Protein AF-A0A086XQC7-F1 (afdb_monomer_lite)

Radius of gyration: 22.24 Å; chains: 1; bounding box: 89×43×30 Å

Foldseek 3Di:
DDDDDDDDDDPPDPPDPPPVPPPVVVVVQDDPADDADPQWDWDWDWDCPPNDTHIDIFTARDPVNCDPVLLVLQQVLLVVVPFDNPQLVSQLVVCVVVVDRGSTHGPVNCCVSVSDDDDCPDD

Sequence (123 aa):
MSFVLSSLIALAGCAGSTGLTDPSLKDELLPAAPAAATGQCVAQIWDGRDGVVRAKWLRIVCPEARTPAFDLDLRRALAARGHGEDLPAAIADYQSAHGLPSDLLAYRTAQQLGLVPWIDEGI

Secondary structure (DSSP, 8-state):
-PPPP-----------------HHHHHHHSPPPPPPPTTEEEEEEEEEETTEEEEEEEEEE-GGG--HHHHHHHHHHHHTTT--S-HHHHHHHHHHTTT---SS-BHHHHHHTTSS-------

Organism: NCBI:txid1105367

Structure (mmCIF, N/CA/C/O backbone):
data_AF-A0A086XQC7-F1
#
_entry.id   AF-A0A086XQC7-F1
#
loop_
_atom_site.group_PDB
_atom_site.id
_atom_site.type_symbol
_atom_site.label_atom_id
_atom_site.label_alt_id
_atom_site.label_comp_id
_atom_site.label_asym_id
_atom_site.label_entity_id
_atom_site.label_seq_id
_atom_site.pdbx_PDB_ins_code
_atom_site.Cartn_x
_atom_site.Cartn_y
_atom_site.Cartn_z
_atom_site.occupancy
_atom_site.B_iso_or_equiv
_atom_site.auth_seq_id
_atom_site.auth_comp_id
_atom_site.auth_asym_id
_atom_site.auth_atom_id
_atom_site.pdbx_PDB_model_num
ATOM 1 N N . MET A 1 1 ? 70.023 5.093 -1.587 1.00 40.78 1 MET A N 1
ATOM 2 C CA . MET A 1 1 ? 68.675 4.560 -1.876 1.00 40.78 1 MET A CA 1
ATOM 3 C C . MET A 1 1 ? 67.682 5.532 -1.265 1.00 40.78 1 MET A C 1
ATOM 5 O O . MET A 1 1 ? 67.490 5.514 -0.059 1.00 40.78 1 MET A O 1
ATOM 9 N N . SER A 1 2 ? 67.190 6.468 -2.076 1.00 41.50 2 SER A N 1
ATOM 10 C CA . SER A 1 2 ? 66.330 7.575 -1.643 1.00 41.50 2 SER A CA 1
ATOM 11 C C . SER A 1 2 ? 64.882 7.251 -2.000 1.00 41.50 2 SER A C 1
ATOM 13 O O . SER A 1 2 ? 64.594 6.983 -3.164 1.00 41.50 2 SER A O 1
ATOM 15 N N . PHE A 1 3 ? 63.991 7.257 -1.008 1.00 39.03 3 PHE A N 1
ATOM 16 C CA . PHE A 1 3 ? 62.547 7.131 -1.200 1.00 39.03 3 PHE A CA 1
ATOM 17 C C . PHE A 1 3 ? 61.962 8.517 -1.495 1.00 39.03 3 PHE A C 1
ATOM 19 O O . PHE A 1 3 ? 62.148 9.451 -0.716 1.00 39.03 3 PHE A O 1
ATOM 26 N N . VAL A 1 4 ? 61.307 8.658 -2.647 1.00 50.34 4 VAL A N 1
ATOM 27 C CA . VAL A 1 4 ? 60.669 9.903 -3.093 1.00 50.34 4 VAL A CA 1
ATOM 28 C C . VAL A 1 4 ? 59.287 10.028 -2.449 1.00 50.34 4 VAL A C 1
ATOM 30 O O . VAL A 1 4 ? 58.513 9.073 -2.420 1.00 50.34 4 VAL A O 1
ATOM 33 N N . LEU A 1 5 ? 59.029 11.221 -1.911 1.00 45.59 5 LEU A N 1
ATOM 34 C CA . LEU A 1 5 ? 57.824 11.655 -1.212 1.00 45.59 5 LEU A CA 1
ATOM 35 C C . LEU A 1 5 ? 56.554 11.648 -2.082 1.00 45.59 5 LEU A C 1
ATOM 37 O O . LEU A 1 5 ? 56.565 12.067 -3.236 1.00 45.59 5 LEU A O 1
ATOM 41 N N . SER A 1 6 ? 55.456 11.281 -1.417 1.00 44.72 6 SER A N 1
ATOM 42 C CA . SER A 1 6 ? 54.099 11.840 -1.472 1.00 44.72 6 SER A CA 1
ATOM 43 C C . SER A 1 6 ? 53.739 12.821 -2.592 1.00 44.72 6 SER A C 1
ATOM 45 O O . SER A 1 6 ? 54.214 13.954 -2.641 1.00 44.72 6 SER A O 1
ATOM 47 N N . SER A 1 7 ? 52.707 12.462 -3.355 1.00 45.50 7 SER A N 1
ATOM 48 C CA . SER A 1 7 ? 51.747 13.423 -3.909 1.00 45.50 7 SER A CA 1
ATOM 49 C C . SER A 1 7 ? 50.359 12.788 -3.951 1.00 45.50 7 SER A C 1
ATOM 51 O O . SER A 1 7 ? 49.973 12.133 -4.912 1.00 45.50 7 SER A O 1
ATOM 53 N N . LEU A 1 8 ? 49.624 12.972 -2.855 1.00 52.03 8 LEU A N 1
ATOM 54 C CA . LEU A 1 8 ? 48.170 12.867 -2.788 1.00 52.03 8 LEU A CA 1
ATOM 55 C C . LEU A 1 8 ? 47.651 14.305 -2.842 1.00 52.03 8 LEU A C 1
ATOM 57 O O . LEU A 1 8 ? 47.737 15.024 -1.850 1.00 52.03 8 LEU A O 1
ATOM 61 N N . ILE A 1 9 ? 47.146 14.738 -3.995 1.00 58.59 9 ILE A N 1
ATOM 62 C CA . ILE A 1 9 ? 46.307 15.935 -4.081 1.00 58.59 9 ILE A CA 1
ATOM 63 C C . ILE A 1 9 ? 44.973 15.479 -4.652 1.00 58.59 9 ILE A C 1
ATOM 65 O O . ILE A 1 9 ? 44.857 15.099 -5.815 1.00 58.59 9 ILE A O 1
ATOM 69 N N . ALA A 1 10 ? 43.992 15.448 -3.754 1.00 48.69 10 ALA A N 1
ATOM 70 C CA . ALA A 1 10 ? 42.605 15.143 -4.026 1.00 48.69 10 ALA A CA 1
ATOM 71 C C . ALA A 1 10 ? 42.026 16.169 -5.008 1.00 48.69 10 ALA A C 1
ATOM 73 O O . ALA A 1 10 ? 42.129 17.377 -4.789 1.00 48.69 10 ALA A O 1
ATOM 74 N N . LEU A 1 11 ? 41.379 15.685 -6.070 1.00 46.22 11 LEU A N 1
ATOM 75 C CA . LEU A 1 11 ? 40.471 16.515 -6.846 1.00 46.22 11 LEU A CA 1
ATOM 76 C C . LEU A 1 11 ? 39.279 16.875 -5.954 1.00 46.22 11 LEU A C 1
ATOM 78 O O . LEU A 1 11 ? 38.467 16.020 -5.602 1.00 46.22 11 LEU A O 1
ATOM 82 N N . ALA A 1 12 ? 39.175 18.157 -5.612 1.00 52.28 12 ALA A N 1
ATOM 83 C CA . ALA A 1 12 ? 37.953 18.770 -5.121 1.00 52.28 12 ALA A CA 1
ATOM 84 C C . ALA A 1 12 ? 36.923 18.788 -6.263 1.00 52.28 12 ALA A C 1
ATOM 86 O O . ALA A 1 12 ? 36.825 19.745 -7.029 1.00 52.28 12 ALA A O 1
ATOM 87 N N . GLY A 1 13 ? 36.190 17.687 -6.417 1.00 36.31 13 GLY A N 1
ATOM 88 C CA . GLY A 1 13 ? 34.991 17.632 -7.241 1.00 36.31 13 GLY A CA 1
ATOM 89 C C . GLY A 1 13 ? 33.801 18.155 -6.443 1.00 36.31 13 GLY A C 1
ATOM 90 O O . GLY A 1 13 ? 33.266 17.444 -5.598 1.00 36.31 13 GLY A O 1
ATOM 91 N N . CYS A 1 14 ? 33.381 19.392 -6.713 1.00 44.12 14 CYS A N 1
ATOM 92 C CA . CYS A 1 14 ? 32.074 19.901 -6.311 1.00 44.12 14 CYS A CA 1
ATOM 93 C C . CYS A 1 14 ? 30.976 19.095 -7.022 1.00 44.12 14 CYS A C 1
ATOM 95 O O . CYS A 1 14 ? 30.629 19.394 -8.161 1.00 44.12 14 CYS A O 1
ATOM 97 N N . ALA A 1 15 ? 30.411 18.090 -6.358 1.00 40.56 15 ALA A N 1
ATOM 98 C CA . ALA A 1 15 ? 29.104 17.557 -6.722 1.00 40.56 15 ALA A CA 1
ATOM 99 C C . ALA A 1 15 ? 28.080 18.240 -5.813 1.00 40.56 15 ALA A C 1
ATOM 101 O O . ALA A 1 15 ? 27.956 17.912 -4.634 1.00 40.56 15 ALA A O 1
ATOM 102 N N . GLY A 1 16 ? 27.428 19.270 -6.353 1.00 39.44 16 GLY A N 1
ATOM 103 C CA . GLY A 1 16 ? 26.430 20.057 -5.649 1.00 39.44 16 GLY A CA 1
ATOM 104 C C . GLY A 1 16 ? 25.309 19.171 -5.120 1.00 39.44 16 GLY A C 1
ATOM 105 O O . GLY A 1 16 ? 24.528 18.615 -5.886 1.00 39.44 16 GLY A O 1
ATOM 106 N N . SER A 1 17 ? 25.191 19.092 -3.798 1.00 43.78 17 SER A N 1
ATOM 107 C CA . SER A 1 17 ? 23.928 18.753 -3.168 1.00 43.78 17 SER A CA 1
ATOM 108 C C . SER A 1 17 ? 22.992 19.946 -3.349 1.00 43.78 17 SER A C 1
ATOM 110 O O . SER A 1 17 ? 22.838 20.768 -2.448 1.00 43.78 17 SER A O 1
ATOM 112 N N . THR A 1 18 ? 22.315 20.046 -4.491 1.00 45.34 18 THR A N 1
ATOM 113 C CA . THR A 1 18 ? 21.029 20.757 -4.542 1.00 45.34 18 THR A CA 1
ATOM 114 C C . THR A 1 18 ? 19.977 19.871 -3.877 1.00 45.34 18 THR A C 1
ATOM 116 O O . THR A 1 18 ? 18.989 19.461 -4.480 1.00 45.34 18 THR A O 1
ATOM 119 N N . GLY A 1 19 ? 20.234 19.518 -2.617 1.00 41.84 19 GLY A N 1
ATOM 120 C CA . GLY A 1 19 ? 19.177 19.160 -1.702 1.00 41.84 19 GLY A CA 1
ATOM 121 C C . GLY A 1 19 ? 18.385 20.436 -1.494 1.00 41.84 19 GLY A C 1
ATOM 122 O O . GLY A 1 19 ? 18.945 21.462 -1.118 1.00 41.84 19 GLY A O 1
ATOM 123 N N . LEU A 1 20 ? 17.093 20.384 -1.787 1.00 42.94 20 LEU A N 1
ATOM 124 C CA . LEU A 1 20 ? 16.129 21.386 -1.358 1.00 42.94 20 LEU A CA 1
ATOM 125 C C . LEU A 1 20 ? 16.103 21.361 0.183 1.00 42.94 20 LEU A C 1
ATOM 127 O O . LEU A 1 20 ? 15.284 20.684 0.808 1.00 42.94 20 LEU A O 1
ATOM 131 N N . THR A 1 21 ? 17.087 22.008 0.804 1.00 51.06 21 THR A N 1
ATOM 132 C CA . THR A 1 21 ? 17.224 22.170 2.256 1.00 51.06 21 THR A CA 1
ATOM 133 C C . THR A 1 21 ? 16.475 23.389 2.766 1.00 51.06 21 THR A C 1
ATOM 135 O O . THR A 1 21 ? 16.436 23.594 3.971 1.00 51.06 21 THR A O 1
ATOM 138 N N . ASP A 1 22 ? 15.862 24.171 1.878 1.00 43.59 22 ASP A N 1
ATOM 139 C CA . ASP A 1 22 ? 14.989 25.269 2.264 1.00 43.59 22 ASP A CA 1
ATOM 140 C C . ASP A 1 22 ? 13.586 24.716 2.598 1.00 43.59 22 ASP A C 1
ATOM 142 O O . ASP A 1 22 ? 12.898 24.213 1.701 1.00 43.59 22 ASP A O 1
ATOM 146 N N . PRO A 1 23 ? 13.159 24.722 3.876 1.00 52.75 23 PRO A N 1
ATOM 147 C CA . PRO A 1 23 ? 11.819 24.287 4.256 1.00 52.75 23 PRO A CA 1
ATOM 148 C C . PRO A 1 23 ? 10.731 25.223 3.711 1.00 52.75 23 PRO A C 1
ATOM 150 O O . PRO A 1 23 ? 9.628 24.759 3.446 1.00 52.75 23 PRO A O 1
ATOM 153 N N . SER A 1 24 ? 11.044 26.498 3.458 1.00 46.34 24 SER A N 1
ATOM 154 C CA . SER A 1 24 ? 10.083 27.491 2.973 1.00 46.34 24 SER A CA 1
ATOM 155 C C . SER A 1 24 ? 9.721 27.269 1.503 1.00 46.34 24 SER A C 1
ATOM 157 O O . SER A 1 24 ? 8.574 27.468 1.113 1.00 46.34 24 SER A O 1
ATOM 159 N N . LEU A 1 25 ? 10.668 26.782 0.690 1.00 49.19 25 LEU A N 1
ATOM 160 C CA . LEU A 1 25 ? 10.401 26.415 -0.708 1.00 49.19 25 LEU A CA 1
ATOM 161 C C . LEU A 1 25 ? 9.584 25.120 -0.834 1.00 49.19 25 LEU A C 1
ATOM 163 O O . LEU A 1 25 ? 8.931 24.904 -1.852 1.00 49.19 25 LEU A O 1
ATOM 167 N N . LYS A 1 26 ? 9.617 24.246 0.183 1.00 51.41 26 LYS A N 1
ATOM 168 C CA . LYS A 1 26 ? 8.777 23.041 0.221 1.00 51.41 26 LYS A CA 1
ATOM 169 C C . LYS A 1 26 ? 7.316 23.435 0.395 1.00 51.41 26 LYS A C 1
ATOM 171 O O . LYS A 1 26 ? 6.496 22.999 -0.398 1.00 51.41 26 LYS A O 1
ATOM 176 N N . ASP A 1 27 ? 7.001 24.299 1.352 1.00 49.38 27 ASP A N 1
ATOM 177 C CA . ASP A 1 27 ? 5.611 24.689 1.618 1.00 49.38 27 ASP A CA 1
ATOM 178 C C . ASP A 1 27 ? 4.952 25.456 0.456 1.00 49.38 27 ASP A C 1
ATOM 180 O O . ASP A 1 27 ? 3.748 25.322 0.249 1.00 49.38 27 ASP A O 1
ATOM 184 N N . GLU A 1 28 ? 5.718 26.194 -0.356 1.00 50.06 28 GLU A N 1
ATOM 185 C CA . GLU A 1 28 ? 5.168 26.969 -1.484 1.00 50.06 28 GLU A CA 1
ATOM 186 C C . GLU A 1 28 ? 4.943 26.137 -2.767 1.00 50.06 28 GLU A C 1
ATOM 188 O O . GLU A 1 28 ? 4.102 26.479 -3.598 1.00 50.06 28 GLU A O 1
ATOM 193 N N . LEU A 1 29 ? 5.654 25.014 -2.929 1.00 56.97 29 LEU A N 1
ATOM 194 C CA . LEU A 1 29 ? 5.548 24.122 -4.098 1.00 56.97 29 LEU A CA 1
ATOM 195 C C . LEU A 1 29 ? 4.702 22.867 -3.852 1.00 56.97 29 LEU A C 1
ATOM 197 O O . LEU A 1 29 ? 4.450 22.099 -4.789 1.00 56.97 29 LEU A O 1
ATOM 201 N N . LEU A 1 30 ? 4.277 22.628 -2.612 1.00 62.91 30 LEU A N 1
ATOM 202 C CA . LEU A 1 30 ? 3.474 21.467 -2.265 1.00 62.91 30 LEU A CA 1
ATOM 203 C C . LEU A 1 30 ? 1.991 21.742 -2.538 1.00 62.91 30 LEU A C 1
ATOM 205 O O . LEU A 1 30 ? 1.433 22.700 -2.004 1.00 62.91 30 LEU A O 1
ATOM 209 N N . PRO A 1 31 ? 1.304 20.902 -3.335 1.00 65.94 31 PRO A N 1
ATOM 210 C CA . PRO A 1 31 ? -0.145 21.002 -3.429 1.00 65.94 31 PRO A CA 1
ATOM 211 C C . PRO A 1 31 ? -0.756 20.829 -2.032 1.00 65.94 31 PRO A C 1
ATOM 213 O O . PRO A 1 31 ? -0.221 20.080 -1.215 1.00 65.94 31 PRO A O 1
ATOM 216 N N . ALA A 1 32 ? -1.884 21.479 -1.749 1.00 73.00 32 ALA A N 1
ATOM 217 C CA . ALA A 1 32 ? -2.608 21.241 -0.502 1.00 73.00 32 ALA A CA 1
ATOM 218 C C . ALA A 1 32 ? -2.985 19.753 -0.382 1.00 73.00 32 ALA A C 1
ATOM 220 O O . ALA A 1 32 ? -3.366 19.120 -1.374 1.00 73.00 32 ALA A O 1
ATOM 221 N N . ALA A 1 33 ? -2.867 19.188 0.822 1.00 73.12 33 ALA A N 1
ATOM 222 C CA . ALA A 1 33 ? -3.280 17.812 1.067 1.00 73.12 33 ALA A CA 1
ATOM 223 C C . ALA A 1 33 ? -4.789 17.665 0.795 1.00 73.12 33 ALA A C 1
ATOM 225 O O . ALA A 1 33 ? -5.574 18.507 1.244 1.00 73.12 33 ALA A O 1
ATOM 226 N N . PRO A 1 34 ? -5.223 16.623 0.066 1.00 76.94 34 PRO A N 1
ATOM 227 C CA . PRO A 1 34 ? -6.640 16.393 -0.152 1.00 76.94 34 PRO A CA 1
ATOM 228 C C . PRO A 1 34 ? -7.318 16.002 1.164 1.00 76.94 34 PRO A C 1
ATOM 230 O O . PRO A 1 34 ? -6.686 15.443 2.062 1.00 76.94 34 PRO A O 1
ATOM 233 N N . ALA A 1 35 ? -8.626 16.239 1.255 1.00 76.00 35 ALA A N 1
ATOM 234 C CA . ALA A 1 35 ? -9.416 15.718 2.362 1.00 76.00 35 ALA A CA 1
ATOM 235 C C . ALA A 1 35 ? -9.304 14.184 2.417 1.00 76.00 35 ALA A C 1
ATOM 237 O O . ALA A 1 35 ? -9.391 13.500 1.388 1.00 76.00 35 ALA A O 1
ATOM 238 N N . ALA A 1 36 ? -9.101 13.657 3.623 1.00 74.88 36 ALA A N 1
ATOM 239 C CA . ALA A 1 36 ? -9.076 12.228 3.888 1.00 74.88 36 ALA A CA 1
ATOM 240 C C . ALA A 1 36 ? -10.472 11.762 4.322 1.00 74.88 36 ALA A C 1
ATOM 242 O O . ALA A 1 36 ? -11.081 12.373 5.204 1.00 74.88 36 ALA A O 1
ATOM 243 N N . ALA A 1 37 ? -10.986 10.696 3.706 1.00 74.75 37 ALA A N 1
ATOM 244 C CA . ALA A 1 37 ? -12.225 10.072 4.160 1.00 74.75 37 ALA A CA 1
ATOM 245 C C . ALA A 1 37 ? -11.999 9.293 5.468 1.00 74.75 37 ALA A C 1
ATOM 247 O O . ALA A 1 37 ? -10.865 9.017 5.866 1.00 74.75 37 ALA A O 1
ATOM 248 N N . THR A 1 38 ? -13.078 8.912 6.152 1.00 74.56 38 THR A N 1
ATOM 249 C CA . THR A 1 38 ? -12.998 8.167 7.417 1.00 74.56 38 THR A CA 1
ATOM 250 C C . THR A 1 38 ? -12.200 6.867 7.250 1.00 74.56 38 THR A C 1
ATOM 252 O O . THR A 1 38 ? -12.510 6.044 6.392 1.00 74.56 38 THR A O 1
ATOM 255 N N . GLY A 1 39 ? -11.163 6.678 8.075 1.00 75.25 39 GLY A N 1
ATOM 256 C CA . GLY A 1 39 ? -10.277 5.506 8.019 1.00 75.25 39 GLY A CA 1
ATOM 257 C C . GLY A 1 39 ? -9.210 5.553 6.916 1.00 75.25 39 GLY A C 1
ATOM 258 O O . GLY A 1 39 ? -8.471 4.583 6.743 1.00 75.25 39 GLY A O 1
ATOM 259 N N . GLN A 1 40 ? -9.114 6.664 6.182 1.00 86.88 40 GLN A N 1
ATOM 260 C CA . GLN A 1 40 ? -8.043 6.938 5.229 1.00 86.88 40 GLN A CA 1
ATOM 261 C C . GLN A 1 40 ? -7.105 7.994 5.800 1.00 86.88 40 GLN A C 1
ATOM 263 O O . GLN A 1 40 ? -7.529 8.924 6.482 1.00 86.88 40 GLN A O 1
ATOM 268 N N . CYS A 1 41 ? -5.826 7.865 5.476 1.00 90.81 41 CYS A N 1
ATOM 269 C CA . CYS A 1 41 ? -4.816 8.860 5.794 1.00 90.81 41 CYS A CA 1
ATOM 270 C C . CYS A 1 41 ? -4.184 9.361 4.496 1.00 90.81 41 CYS A C 1
ATOM 272 O O . CYS A 1 41 ? -4.249 8.698 3.458 1.00 90.81 41 CYS A O 1
ATOM 274 N N . VAL A 1 42 ? -3.584 10.547 4.535 1.00 91.00 42 VAL A N 1
ATOM 275 C CA . VAL A 1 42 ? -2.857 11.114 3.397 1.00 91.00 42 VAL A CA 1
ATOM 276 C C . VAL A 1 42 ? -1.372 11.128 3.709 1.00 91.00 42 VAL A C 1
ATOM 278 O O . VAL A 1 42 ? -0.956 11.570 4.775 1.00 91.00 42 VAL A O 1
ATOM 281 N N . ALA A 1 43 ? -0.575 10.629 2.773 1.00 89.00 43 ALA A N 1
ATOM 282 C CA . ALA A 1 43 ? 0.874 10.673 2.843 1.00 89.00 43 ALA A CA 1
ATOM 283 C C . ALA A 1 43 ? 1.428 11.378 1.611 1.00 89.00 43 ALA A C 1
ATOM 285 O O . ALA A 1 43 ? 0.881 11.274 0.510 1.00 89.00 43 ALA A O 1
ATOM 286 N N . GLN A 1 44 ? 2.522 12.101 1.806 1.00 87.50 44 GLN A N 1
ATOM 287 C CA . GLN A 1 44 ? 3.263 12.702 0.713 1.00 87.50 44 GLN A CA 1
ATOM 288 C C . GLN A 1 44 ? 4.285 11.699 0.189 1.00 87.50 44 GLN A C 1
ATOM 290 O O . GLN A 1 44 ? 5.056 11.137 0.965 1.00 87.50 44 GLN A O 1
ATOM 295 N N . ILE A 1 45 ? 4.307 11.501 -1.124 1.00 86.38 45 ILE A N 1
ATOM 296 C CA . ILE A 1 45 ? 5.316 10.694 -1.808 1.00 86.38 45 ILE A CA 1
ATOM 297 C C . ILE A 1 45 ? 6.030 11.537 -2.860 1.00 86.38 45 ILE A C 1
ATOM 299 O O . ILE A 1 45 ? 5.462 12.484 -3.409 1.00 86.38 45 ILE A O 1
ATOM 303 N N . TRP A 1 46 ? 7.273 11.175 -3.154 1.00 82.12 46 TRP A N 1
ATOM 304 C CA . TRP A 1 46 ? 8.081 11.824 -4.178 1.00 82.12 46 TRP A CA 1
ATOM 305 C C . TRP A 1 46 ? 8.137 10.929 -5.409 1.00 82.12 46 TRP A C 1
ATOM 307 O O . TRP A 1 46 ? 8.559 9.780 -5.329 1.00 82.12 46 TRP A O 1
ATOM 317 N N . ASP A 1 47 ? 7.697 11.455 -6.544 1.00 79.88 47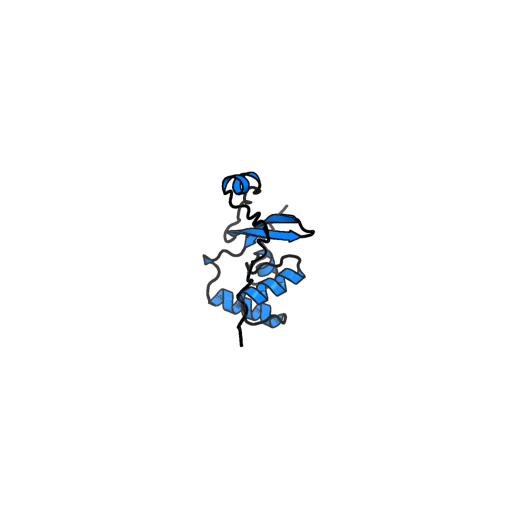 ASP A N 1
ATOM 318 C CA . ASP A 1 47 ? 7.726 10.764 -7.827 1.00 79.88 47 ASP A CA 1
ATOM 319 C C . ASP A 1 47 ? 8.780 11.422 -8.717 1.00 79.88 47 ASP A C 1
ATOM 321 O O . ASP A 1 47 ? 8.643 12.589 -9.091 1.00 79.88 47 ASP A O 1
ATOM 325 N N . GLY A 1 48 ? 9.852 10.685 -9.004 1.00 74.88 48 GLY A N 1
ATOM 326 C CA . GLY A 1 48 ? 10.926 11.089 -9.905 1.00 74.88 48 GLY A CA 1
ATOM 327 C C . GLY A 1 48 ? 10.749 10.443 -11.272 1.00 74.88 48 GLY A C 1
ATOM 328 O O . GLY A 1 48 ? 11.435 9.472 -11.582 1.00 74.88 48 GLY A O 1
ATOM 329 N N . ARG A 1 49 ? 9.836 10.972 -12.090 1.00 70.69 49 ARG A N 1
ATOM 330 C CA . ARG A 1 49 ? 9.652 10.551 -13.488 1.00 70.69 49 ARG A CA 1
ATOM 331 C C . ARG A 1 49 ? 10.224 11.595 -14.439 1.00 70.69 49 ARG A C 1
ATOM 333 O O . ARG A 1 49 ? 10.151 12.791 -14.169 1.00 70.69 49 ARG A O 1
ATOM 340 N N . ASP A 1 50 ? 10.825 11.131 -15.532 1.00 76.62 50 ASP A N 1
ATOM 341 C CA . ASP A 1 50 ? 11.368 11.979 -16.605 1.00 76.62 50 ASP A CA 1
ATOM 342 C C . ASP A 1 50 ? 12.398 13.024 -16.128 1.00 76.62 50 ASP A C 1
ATOM 344 O O . ASP A 1 50 ? 12.496 14.124 -16.666 1.00 76.62 50 ASP A O 1
ATOM 348 N N . GLY A 1 51 ? 13.160 12.697 -15.077 1.00 79.06 51 GLY A N 1
ATOM 349 C CA . GLY A 1 51 ? 14.152 13.600 -14.484 1.00 79.06 51 GLY A CA 1
ATOM 350 C C . GLY A 1 51 ? 13.564 14.742 -13.644 1.00 79.06 51 GLY A C 1
ATOM 351 O O . GLY A 1 51 ? 14.316 15.609 -13.203 1.00 79.06 51 GLY A O 1
ATOM 352 N N . VAL A 1 52 ? 12.250 14.750 -13.386 1.00 78.62 52 VAL A N 1
ATOM 353 C CA . VAL A 1 52 ? 11.576 15.760 -12.558 1.00 78.62 52 VAL A CA 1
ATOM 354 C C . VAL A 1 52 ? 11.020 15.111 -11.294 1.00 78.62 52 VAL A C 1
ATOM 356 O O . VAL A 1 52 ? 10.156 14.241 -11.358 1.00 78.62 52 VAL A O 1
ATOM 359 N N . VAL A 1 53 ? 11.482 15.574 -10.131 1.00 80.31 53 VAL A N 1
ATOM 360 C CA . VAL A 1 53 ? 10.961 15.145 -8.827 1.00 80.31 53 VAL A CA 1
ATOM 361 C C . VAL A 1 53 ? 9.745 15.994 -8.469 1.00 80.31 53 VAL A C 1
ATOM 363 O O . VAL A 1 53 ? 9.846 17.216 -8.367 1.00 80.31 53 VAL A O 1
ATOM 366 N N . ARG A 1 54 ? 8.587 15.355 -8.278 1.00 80.62 54 ARG A N 1
ATOM 367 C CA . ARG A 1 54 ? 7.346 16.023 -7.865 1.00 80.62 54 ARG A CA 1
ATOM 368 C C . ARG A 1 54 ? 6.769 15.368 -6.624 1.00 80.62 54 ARG A C 1
ATOM 370 O O . ARG A 1 54 ? 6.686 14.144 -6.547 1.00 80.62 54 ARG A O 1
ATOM 377 N N . ALA A 1 55 ? 6.310 16.188 -5.689 1.00 83.00 55 ALA A N 1
ATOM 378 C CA . ALA A 1 55 ? 5.497 15.703 -4.590 1.00 83.00 55 ALA A CA 1
ATOM 379 C C . ALA A 1 55 ? 4.096 15.333 -5.090 1.00 83.00 55 ALA A C 1
ATOM 381 O O . ALA A 1 55 ? 3.495 16.042 -5.903 1.00 83.00 55 ALA A O 1
ATOM 382 N N . LYS A 1 56 ? 3.570 14.222 -4.585 1.00 84.56 56 LYS A N 1
ATOM 383 C CA . LYS A 1 56 ? 2.202 13.761 -4.815 1.00 84.56 56 LYS A CA 1
ATOM 384 C C . LYS A 1 56 ? 1.578 13.347 -3.493 1.00 84.56 56 LYS A C 1
ATOM 386 O O . LYS A 1 56 ? 2.263 12.842 -2.608 1.00 84.56 56 LYS A O 1
ATOM 391 N N . TRP A 1 57 ? 0.267 13.527 -3.387 1.00 87.62 57 TRP A N 1
ATOM 392 C CA . TRP A 1 57 ? -0.504 13.004 -2.268 1.00 87.62 57 TRP A CA 1
ATOM 393 C C . TRP A 1 57 ? -1.032 11.618 -2.594 1.00 87.62 57 TRP A C 1
ATOM 395 O O . TRP A 1 57 ? -1.638 11.403 -3.644 1.00 87.62 57 TRP A O 1
ATOM 405 N N . LEU A 1 58 ? -0.820 10.694 -1.667 1.00 88.75 58 LEU A N 1
ATOM 406 C CA . LEU A 1 58 ? -1.320 9.336 -1.725 1.00 88.75 58 LEU A CA 1
ATOM 407 C C . LEU A 1 58 ? -2.312 9.114 -0.585 1.00 88.75 58 LEU A C 1
ATOM 409 O O . LEU A 1 58 ? -1.995 9.363 0.578 1.00 88.75 58 LEU A O 1
ATOM 413 N N . ARG A 1 59 ? -3.504 8.608 -0.914 1.00 91.56 59 ARG A N 1
ATOM 414 C CA . ARG A 1 59 ? -4.431 8.066 0.085 1.00 91.56 59 ARG A CA 1
ATOM 415 C C . ARG A 1 59 ? -3.939 6.685 0.500 1.00 91.56 59 ARG A C 1
ATOM 417 O O . ARG A 1 59 ? -3.843 5.790 -0.342 1.00 91.56 59 ARG A O 1
ATOM 424 N N . ILE A 1 60 ? -3.652 6.514 1.780 1.00 93.62 60 ILE A N 1
ATOM 425 C CA . ILE A 1 60 ? -3.117 5.287 2.367 1.00 93.62 60 ILE A CA 1
ATOM 426 C C . ILE A 1 60 ? -4.072 4.728 3.419 1.00 93.62 60 ILE A C 1
ATOM 428 O O . ILE A 1 60 ? -4.925 5.441 3.956 1.00 93.62 60 ILE A O 1
ATOM 432 N N . VAL A 1 61 ? -3.909 3.445 3.731 1.00 92.44 61 VAL A N 1
ATOM 433 C CA . VAL A 1 61 ? -4.467 2.885 4.967 1.00 92.44 61 VAL A CA 1
ATOM 434 C C . VAL A 1 61 ? -3.757 3.552 6.145 1.00 92.44 61 VAL A C 1
ATOM 436 O O . VAL A 1 61 ? -2.526 3.595 6.173 1.00 92.44 61 VAL A O 1
ATOM 439 N N . CYS A 1 62 ? -4.521 4.093 7.097 1.00 90.75 62 CYS A N 1
ATOM 440 C CA . CYS A 1 62 ? -3.946 4.736 8.275 1.00 90.75 62 CYS A CA 1
ATOM 441 C C . CYS A 1 62 ? -3.034 3.768 9.049 1.00 90.75 62 CYS A C 1
ATOM 443 O O . CYS A 1 62 ? -3.420 2.609 9.236 1.00 90.75 62 CYS A O 1
ATOM 445 N N . PRO A 1 63 ? -1.852 4.207 9.523 1.00 90.31 63 PRO A N 1
ATOM 446 C CA . PRO A 1 63 ? -0.940 3.355 10.287 1.00 90.31 63 PRO A CA 1
ATOM 447 C C . PRO A 1 63 ? -1.605 2.695 11.499 1.00 90.31 63 PRO A C 1
ATOM 449 O O . PRO A 1 63 ? -1.352 1.531 11.786 1.00 90.31 63 PRO A O 1
ATOM 452 N N . GLU A 1 64 ? -2.521 3.398 12.162 1.00 89.50 64 GLU A N 1
ATOM 453 C CA . GLU A 1 64 ? -3.248 2.908 13.335 1.00 89.50 64 GLU A CA 1
ATOM 454 C C . GLU A 1 64 ? -4.226 1.776 12.982 1.00 89.50 64 GLU A C 1
ATOM 456 O O . GLU A 1 64 ? -4.541 0.937 13.825 1.00 89.50 64 GLU A O 1
ATOM 461 N N . ALA A 1 65 ? -4.687 1.718 11.729 1.00 90.44 65 ALA A N 1
ATOM 462 C CA . ALA A 1 65 ? -5.524 0.635 11.219 1.00 90.44 65 ALA A CA 1
ATOM 463 C C . ALA A 1 65 ? -4.705 -0.599 10.787 1.00 90.44 65 ALA A C 1
ATOM 465 O O . ALA A 1 65 ? -5.265 -1.690 10.656 1.00 90.44 65 ALA A O 1
ATOM 466 N N . ARG A 1 66 ? -3.379 -0.468 10.609 1.00 93.12 66 ARG A N 1
ATOM 467 C CA . ARG A 1 66 ? -2.467 -1.575 10.269 1.00 93.12 66 ARG A CA 1
ATOM 468 C C . ARG A 1 66 ? -2.085 -2.389 11.502 1.00 93.12 66 ARG A C 1
ATOM 470 O O . ARG A 1 66 ? -0.953 -2.390 11.976 1.00 93.12 66 ARG A O 1
ATOM 477 N N . THR A 1 67 ? -3.068 -3.099 12.035 1.00 96.12 67 THR A N 1
ATOM 478 C CA . THR A 1 67 ? -2.848 -4.048 13.131 1.00 96.12 67 THR A CA 1
ATOM 479 C C . THR A 1 67 ? -2.001 -5.250 12.672 1.00 96.12 67 THR A C 1
ATOM 481 O O . THR A 1 67 ? -1.974 -5.563 11.480 1.00 96.12 67 THR A O 1
ATOM 484 N N . PRO A 1 68 ? -1.374 -6.015 13.589 1.00 96.81 68 PRO A N 1
ATOM 485 C CA . PRO A 1 68 ? -0.648 -7.235 13.219 1.00 96.81 68 PRO A CA 1
ATOM 486 C C . PRO A 1 68 ? -1.499 -8.277 12.474 1.00 96.81 68 PRO A C 1
ATOM 488 O O . PRO A 1 68 ? -0.983 -9.001 11.624 1.00 96.81 68 PRO A O 1
ATOM 491 N N . ALA A 1 69 ? -2.800 -8.352 12.777 1.00 96.69 69 ALA A N 1
ATOM 492 C CA . ALA A 1 69 ? -3.737 -9.222 12.067 1.00 96.69 69 ALA A CA 1
ATOM 493 C C . ALA A 1 69 ? -3.966 -8.742 10.626 1.00 96.69 69 ALA A C 1
ATOM 495 O O . ALA A 1 69 ? -3.895 -9.539 9.695 1.00 96.69 69 ALA A O 1
ATOM 496 N N . PHE A 1 70 ? -4.141 -7.431 10.436 1.00 96.75 70 PHE A N 1
ATOM 497 C CA . PHE A 1 70 ? -4.248 -6.828 9.108 1.00 96.75 70 PHE A CA 1
ATOM 498 C C . PHE A 1 70 ? -2.988 -7.088 8.270 1.00 96.75 70 PHE A C 1
ATOM 500 O O . PHE A 1 70 ? -3.080 -7.510 7.121 1.00 96.75 70 PHE A O 1
ATOM 507 N N . ASP A 1 71 ? -1.802 -6.900 8.852 1.00 96.56 71 ASP A N 1
ATOM 508 C CA . ASP A 1 71 ? -0.529 -7.134 8.162 1.00 96.56 71 ASP A CA 1
ATOM 509 C C . ASP A 1 71 ? -0.285 -8.616 7.835 1.00 96.56 71 ASP A C 1
ATOM 511 O O . ASP A 1 71 ? 0.394 -8.941 6.858 1.00 96.56 71 ASP A O 1
ATOM 515 N N . LEU A 1 72 ? -0.832 -9.537 8.632 1.00 97.00 72 LEU A N 1
ATOM 516 C CA . LEU A 1 72 ? -0.830 -10.962 8.308 1.00 97.00 72 LEU A CA 1
ATOM 517 C C . LEU A 1 72 ? -1.698 -11.254 7.078 1.00 97.00 72 LEU A C 1
ATOM 519 O O . LEU A 1 72 ? -1.255 -11.964 6.175 1.00 97.00 72 LEU A O 1
ATOM 523 N N . ASP A 1 73 ? -2.906 -10.699 7.020 1.00 97.69 73 ASP A N 1
ATOM 524 C CA . ASP A 1 73 ? -3.801 -10.885 5.877 1.00 97.69 73 ASP A CA 1
ATOM 525 C C . ASP A 1 73 ? -3.277 -10.185 4.617 1.00 97.69 73 ASP A C 1
ATOM 527 O O . ASP A 1 73 ? -3.354 -10.748 3.525 1.00 97.69 73 ASP A O 1
ATOM 531 N N . LEU A 1 74 ? -2.632 -9.025 4.762 1.00 97.69 74 LEU A N 1
ATOM 532 C CA . LEU A 1 74 ? -1.921 -8.349 3.679 1.00 97.69 74 LEU A CA 1
ATOM 533 C C . LEU A 1 74 ? -0.799 -9.218 3.107 1.00 97.69 74 LEU A C 1
ATOM 535 O O . LEU A 1 74 ? -0.740 -9.408 1.892 1.00 97.69 74 LEU A O 1
ATOM 539 N N . ARG A 1 75 ? 0.056 -9.793 3.963 1.00 97.75 75 ARG A N 1
ATOM 540 C CA . ARG A 1 75 ? 1.109 -10.721 3.521 1.00 97.75 75 ARG A CA 1
ATOM 541 C C . ARG A 1 75 ? 0.528 -11.923 2.792 1.00 97.75 75 ARG A C 1
ATOM 543 O O . ARG A 1 75 ? 1.002 -12.259 1.715 1.00 97.75 75 ARG A O 1
ATOM 550 N N . ARG A 1 76 ? -0.545 -12.525 3.312 1.00 97.62 76 ARG A N 1
ATOM 551 C CA . ARG A 1 76 ? -1.243 -13.632 2.635 1.00 97.62 76 ARG A CA 1
ATOM 552 C C . ARG A 1 76 ? -1.780 -13.220 1.266 1.00 97.62 76 ARG A C 1
ATOM 554 O O . ARG A 1 76 ? -1.617 -13.963 0.302 1.00 97.62 76 ARG A O 1
ATOM 561 N N . ALA A 1 77 ? -2.398 -12.044 1.165 1.00 98.00 77 ALA A N 1
ATOM 562 C CA . ALA A 1 77 ? -2.943 -11.531 -0.088 1.00 98.00 77 ALA A CA 1
ATOM 563 C C . ALA A 1 77 ? -1.846 -11.249 -1.132 1.00 98.00 77 ALA A C 1
ATOM 565 O O . ALA A 1 77 ? -2.053 -11.521 -2.318 1.00 98.00 77 ALA A O 1
ATOM 566 N N . LEU A 1 78 ? -0.694 -10.731 -0.698 1.00 97.94 78 LEU A N 1
ATOM 567 C CA . LEU A 1 78 ? 0.484 -10.486 -1.533 1.00 97.94 78 LEU A CA 1
ATOM 568 C C . LEU A 1 78 ? 1.158 -11.799 -1.964 1.00 97.94 78 LEU A C 1
ATOM 570 O O . LEU A 1 78 ? 1.406 -11.998 -3.153 1.00 97.94 78 LEU A O 1
ATOM 574 N N . ALA A 1 79 ? 1.360 -12.737 -1.038 1.00 97.38 79 ALA A N 1
ATOM 575 C CA . ALA A 1 79 ? 1.924 -14.055 -1.320 1.00 97.38 79 ALA A CA 1
ATOM 576 C C . ALA A 1 79 ? 1.056 -14.859 -2.302 1.00 97.38 79 ALA A C 1
ATOM 578 O O . ALA A 1 79 ? 1.575 -15.463 -3.238 1.00 97.38 79 ALA A O 1
ATOM 579 N N . ALA A 1 80 ? -0.276 -14.795 -2.170 1.00 97.62 80 ALA A N 1
ATOM 580 C CA . ALA A 1 80 ? -1.214 -15.417 -3.112 1.00 97.62 80 ALA A CA 1
ATOM 581 C C . ALA A 1 80 ? -1.094 -14.876 -4.551 1.00 97.62 80 ALA A C 1
ATOM 583 O O . ALA A 1 80 ? -1.569 -15.510 -5.491 1.00 97.62 80 ALA A O 1
ATOM 584 N N . ARG A 1 81 ? -0.465 -13.708 -4.727 1.00 96.25 81 ARG A N 1
ATOM 585 C CA . ARG A 1 81 ? -0.197 -13.065 -6.020 1.00 96.25 81 ARG A CA 1
ATOM 586 C C . ARG A 1 81 ? 1.270 -13.178 -6.453 1.00 96.25 81 ARG A C 1
ATOM 588 O O . ARG A 1 81 ? 1.626 -12.648 -7.497 1.00 96.25 81 ARG A O 1
ATOM 595 N N . GLY A 1 82 ? 2.100 -13.897 -5.694 1.00 97.19 82 GLY A N 1
ATOM 596 C CA . GLY A 1 82 ? 3.499 -14.166 -6.034 1.00 97.19 82 GLY A CA 1
ATOM 597 C C . GLY A 1 82 ? 4.509 -13.137 -5.519 1.00 97.19 82 GLY A C 1
ATOM 598 O O . GLY A 1 82 ? 5.632 -13.115 -6.014 1.00 97.19 82 GLY A O 1
ATOM 599 N N . HIS A 1 83 ? 4.142 -12.302 -4.543 1.00 96.62 83 HIS A N 1
ATOM 600 C CA . HIS A 1 83 ? 5.064 -11.347 -3.912 1.00 96.62 83 HIS A CA 1
ATOM 601 C C . HIS A 1 83 ? 5.713 -11.925 -2.642 1.00 96.62 83 HIS A C 1
ATOM 603 O O . HIS A 1 83 ? 5.180 -12.849 -2.029 1.00 96.62 83 HIS A O 1
ATOM 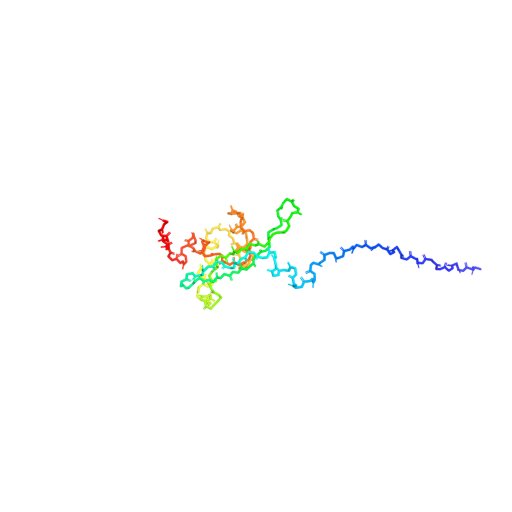609 N N . GLY A 1 84 ? 6.882 -11.392 -2.266 1.00 92.00 84 GLY A N 1
ATOM 610 C CA . GLY A 1 84 ? 7.691 -11.886 -1.145 1.00 92.00 84 GLY A CA 1
ATOM 611 C C . GLY A 1 84 ? 7.146 -11.566 0.256 1.00 92.00 84 GLY A C 1
ATOM 612 O O . GLY A 1 84 ? 6.139 -10.884 0.421 1.00 92.00 84 GLY A O 1
ATOM 613 N N . GLU A 1 85 ? 7.850 -12.056 1.282 1.00 90.31 85 GLU A N 1
ATOM 614 C CA . GLU A 1 85 ? 7.492 -11.880 2.704 1.00 90.31 85 GLU A CA 1
ATOM 615 C C . GLU A 1 85 ? 7.903 -10.517 3.285 1.00 90.31 85 GLU A C 1
ATOM 617 O O . GLU A 1 85 ? 7.332 -10.075 4.285 1.00 90.31 85 GLU A O 1
ATOM 622 N N . ASP A 1 86 ? 8.898 -9.857 2.682 1.00 95.81 86 ASP A N 1
ATOM 623 C CA . ASP A 1 86 ? 9.329 -8.521 3.093 1.00 95.81 86 ASP A CA 1
ATOM 624 C C . ASP A 1 86 ? 8.246 -7.501 2.729 1.00 95.81 86 ASP A C 1
ATOM 626 O O . ASP A 1 86 ? 8.117 -7.081 1.581 1.00 95.81 86 ASP A O 1
ATOM 630 N N . LEU A 1 87 ? 7.412 -7.163 3.711 1.00 94.81 87 LEU A N 1
ATOM 631 C CA . LEU A 1 87 ? 6.143 -6.480 3.490 1.00 94.81 87 LEU A CA 1
ATOM 632 C C . LEU A 1 87 ? 6.283 -5.121 2.775 1.00 94.81 87 LEU A C 1
ATOM 634 O O . LEU A 1 87 ? 5.542 -4.911 1.816 1.00 94.81 87 LEU A O 1
ATOM 638 N N . PRO A 1 88 ? 7.211 -4.215 3.150 1.00 95.06 88 PRO A N 1
ATOM 639 C CA . PRO A 1 88 ? 7.446 -2.976 2.405 1.00 95.06 88 PRO A CA 1
ATOM 640 C C . PRO A 1 88 ? 7.839 -3.215 0.940 1.00 95.06 88 PRO A C 1
ATOM 642 O O . PRO A 1 88 ? 7.278 -2.578 0.048 1.00 95.06 88 PRO A O 1
ATOM 645 N N . ALA A 1 89 ? 8.750 -4.159 0.679 1.00 95.62 89 ALA A N 1
ATOM 646 C CA . ALA A 1 89 ? 9.182 -4.492 -0.677 1.00 95.62 89 ALA A CA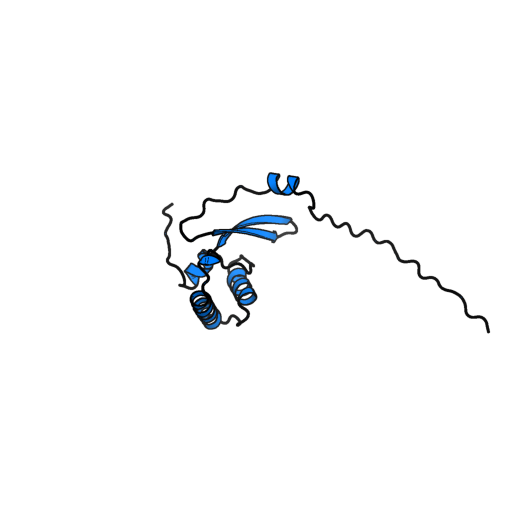 1
ATOM 647 C C . ALA A 1 89 ? 8.049 -5.131 -1.495 1.00 95.62 89 ALA A C 1
ATOM 649 O O . ALA A 1 89 ? 7.797 -4.729 -2.624 1.00 95.62 89 ALA A O 1
ATOM 650 N N . ALA A 1 90 ? 7.296 -6.056 -0.902 1.00 97.00 90 ALA A N 1
ATOM 651 C CA . ALA A 1 90 ? 6.160 -6.708 -1.544 1.00 97.00 90 ALA A CA 1
ATOM 652 C C . ALA A 1 90 ? 5.029 -5.721 -1.885 1.00 97.00 90 ALA A C 1
ATOM 654 O O . ALA A 1 90 ? 4.416 -5.830 -2.948 1.00 97.00 90 ALA A O 1
ATOM 655 N N . ILE A 1 91 ? 4.771 -4.736 -1.013 1.00 96.56 91 ILE A N 1
ATOM 656 C CA . ILE A 1 91 ? 3.859 -3.623 -1.307 1.00 96.56 91 ILE A CA 1
ATOM 657 C C . ILE A 1 91 ? 4.397 -2.824 -2.496 1.00 96.56 91 ILE A C 1
ATOM 659 O O . ILE A 1 91 ? 3.667 -2.624 -3.466 1.00 96.56 91 ILE A O 1
ATOM 663 N N . ALA A 1 92 ? 5.661 -2.397 -2.453 1.00 94.69 92 ALA A N 1
ATOM 664 C CA . ALA A 1 92 ? 6.262 -1.617 -3.531 1.00 94.69 92 ALA A CA 1
ATOM 665 C C . ALA A 1 92 ? 6.218 -2.352 -4.876 1.00 94.69 92 ALA A C 1
ATOM 667 O O . ALA A 1 92 ? 5.828 -1.750 -5.878 1.00 94.69 92 ALA A O 1
ATOM 668 N N . ASP A 1 93 ? 6.519 -3.648 -4.900 1.00 95.00 93 ASP A N 1
ATOM 669 C CA . ASP A 1 93 ? 6.477 -4.483 -6.101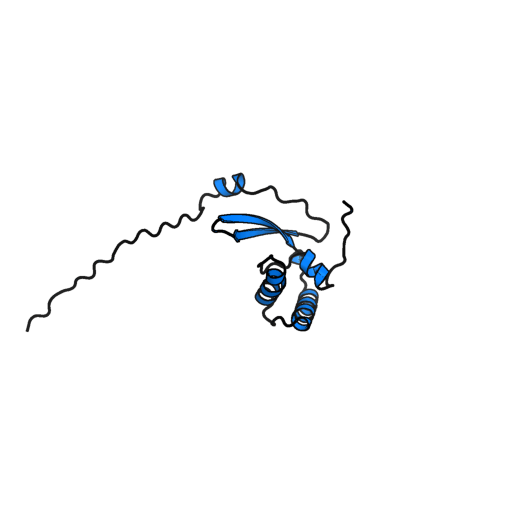 1.00 95.00 93 ASP A CA 1
ATOM 670 C C . ASP A 1 93 ? 5.058 -4.589 -6.674 1.00 95.00 93 ASP A C 1
ATOM 672 O O . ASP A 1 93 ? 4.847 -4.341 -7.865 1.00 95.00 93 ASP A O 1
ATOM 676 N N . TYR A 1 94 ? 4.063 -4.898 -5.832 1.00 95.69 94 TYR A N 1
ATOM 677 C CA . TYR A 1 94 ? 2.664 -4.983 -6.262 1.00 95.69 94 TYR A CA 1
ATOM 678 C C . TYR A 1 94 ? 2.170 -3.643 -6.821 1.00 95.69 94 TYR A C 1
ATOM 680 O O . TYR A 1 94 ? 1.560 -3.582 -7.888 1.00 95.69 94 TYR A O 1
ATOM 688 N N . GLN A 1 95 ? 2.460 -2.541 -6.129 1.00 94.69 95 GLN A N 1
ATOM 689 C CA . GLN A 1 95 ? 1.997 -1.216 -6.534 1.00 94.69 95 GLN A CA 1
ATOM 690 C C . GLN A 1 95 ? 2.757 -0.668 -7.753 1.00 94.69 95 GLN A C 1
ATOM 692 O O . GLN A 1 95 ? 2.182 0.077 -8.552 1.00 94.69 95 GLN A O 1
ATOM 697 N N . SER A 1 96 ? 4.011 -1.080 -7.965 1.00 91.94 96 SER A N 1
ATOM 698 C CA . SER A 1 96 ? 4.800 -0.719 -9.151 1.00 91.94 96 SER A CA 1
ATOM 699 C C . SER A 1 96 ? 4.151 -1.216 -10.440 1.00 91.94 96 SER A C 1
ATOM 701 O O . SER A 1 96 ? 4.078 -0.464 -11.413 1.00 91.94 96 SER A O 1
ATOM 703 N N . ALA A 1 97 ? 3.578 -2.426 -10.427 1.00 89.06 97 ALA A N 1
ATOM 704 C CA . ALA A 1 97 ? 2.806 -2.963 -11.553 1.00 89.06 97 ALA A CA 1
ATOM 705 C C . ALA A 1 97 ? 1.571 -2.105 -11.904 1.00 89.06 97 ALA A C 1
ATOM 707 O O . ALA A 1 97 ? 1.038 -2.191 -13.011 1.00 89.06 97 ALA A O 1
ATOM 708 N N . HIS A 1 98 ? 1.143 -1.238 -10.984 1.00 86.69 98 HIS A N 1
ATOM 709 C CA . HIS A 1 98 ? 0.028 -0.304 -11.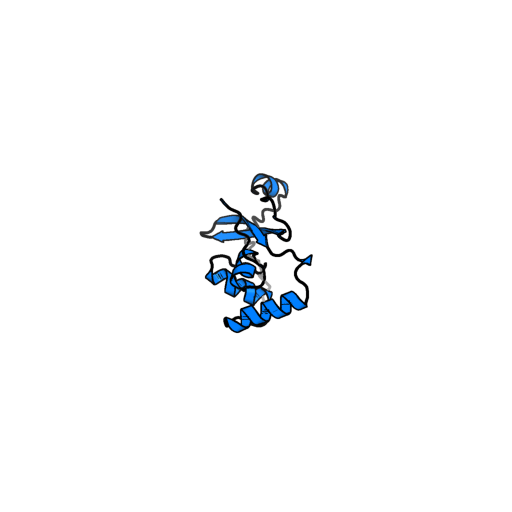135 1.00 86.69 98 HIS A CA 1
ATOM 710 C C . HIS A 1 98 ? 0.474 1.168 -11.212 1.00 86.69 98 HIS A C 1
ATOM 712 O O . HIS A 1 98 ? -0.348 2.074 -11.073 1.00 86.69 98 HIS A O 1
ATOM 718 N N . GLY A 1 99 ? 1.764 1.427 -11.459 1.00 88.38 99 GLY A N 1
ATOM 719 C CA . GLY A 1 99 ? 2.299 2.778 -11.654 1.00 88.38 99 GLY A CA 1
ATOM 720 C C . GLY A 1 99 ? 2.486 3.587 -10.366 1.00 88.38 99 GLY A C 1
ATOM 721 O O . GLY A 1 99 ? 2.570 4.818 -10.433 1.00 88.38 99 GLY A O 1
ATOM 722 N N . LEU A 1 100 ? 2.548 2.915 -9.213 1.00 88.75 100 LEU A N 1
ATOM 723 C CA . LEU A 1 100 ? 2.742 3.516 -7.896 1.00 88.75 100 LEU A CA 1
ATOM 724 C C . LEU A 1 100 ? 3.879 2.806 -7.128 1.00 88.75 100 LEU A C 1
ATOM 726 O O . LEU A 1 100 ? 3.611 2.019 -6.230 1.00 88.75 100 LEU A O 1
ATOM 730 N N . PRO A 1 101 ? 5.159 3.055 -7.444 1.00 85.25 101 PRO A N 1
ATOM 731 C CA . PRO A 1 101 ? 6.275 2.453 -6.715 1.00 85.25 101 PRO A CA 1
ATOM 732 C C . PRO A 1 101 ? 6.434 3.119 -5.336 1.00 85.25 101 PRO A C 1
ATOM 734 O O . PRO A 1 101 ? 7.181 4.079 -5.173 1.00 85.25 101 PRO A O 1
ATOM 737 N N . SER A 1 102 ? 5.675 2.654 -4.346 1.00 90.00 102 SER A N 1
ATOM 738 C CA . SER A 1 102 ? 5.729 3.125 -2.957 1.00 90.00 102 SER A CA 1
ATOM 739 C C . SER A 1 102 ? 5.614 1.941 -2.007 1.00 90.00 102 SER A C 1
ATOM 741 O O . SER A 1 102 ? 4.876 1.001 -2.280 1.00 90.00 102 SER A O 1
ATOM 743 N N . ASP A 1 103 ? 6.322 2.000 -0.888 1.00 93.00 103 ASP A N 1
ATOM 744 C CA . ASP A 1 103 ? 6.250 1.047 0.224 1.00 93.00 103 ASP A CA 1
ATOM 745 C C . ASP A 1 103 ? 5.067 1.313 1.175 1.00 93.00 103 ASP A C 1
ATOM 747 O O . ASP A 1 103 ? 4.721 0.480 2.018 1.00 93.00 103 ASP A O 1
ATOM 751 N N . LEU A 1 104 ? 4.404 2.463 1.028 1.00 94.56 104 LEU A N 1
ATOM 752 C CA . LEU A 1 104 ? 3.178 2.787 1.739 1.00 94.56 104 LEU A CA 1
ATOM 753 C C . LEU A 1 104 ? 1.995 2.070 1.094 1.00 94.56 104 LEU A C 1
ATOM 755 O O . LEU A 1 104 ? 1.784 2.148 -0.118 1.00 94.56 104 LEU A O 1
ATOM 759 N N . LEU A 1 105 ? 1.173 1.420 1.919 1.00 95.44 105 LEU A N 1
ATOM 760 C CA . LEU A 1 105 ? -0.024 0.732 1.450 1.00 95.44 105 LEU A CA 1
ATOM 761 C C . LEU A 1 105 ? -1.094 1.743 1.025 1.00 95.44 105 LEU A C 1
ATOM 763 O O . LEU A 1 105 ? -1.831 2.282 1.859 1.00 95.44 105 LEU A O 1
ATOM 767 N N . ALA A 1 106 ? -1.210 1.971 -0.281 1.00 94.19 106 ALA A N 1
ATOM 768 C CA . ALA A 1 106 ? -2.264 2.802 -0.830 1.00 94.19 106 ALA A CA 1
ATOM 769 C C . ALA A 1 106 ? -3.637 2.194 -0.534 1.00 94.19 106 ALA A C 1
ATOM 771 O O . ALA A 1 106 ? -3.841 0.981 -0.607 1.00 94.19 106 ALA A O 1
ATOM 772 N N . TYR A 1 107 ? -4.621 3.046 -0.265 1.00 93.44 107 TYR A N 1
ATOM 773 C CA . TYR A 1 107 ? -5.972 2.587 0.042 1.00 93.44 107 TYR A CA 1
ATOM 774 C C . TYR A 1 107 ? -6.584 1.799 -1.130 1.00 93.44 107 TYR A C 1
ATOM 776 O O . TYR A 1 107 ? -7.167 0.736 -0.935 1.00 93.44 107 TYR A O 1
ATOM 784 N N . ARG A 1 108 ? -6.356 2.258 -2.371 1.00 92.19 108 ARG A N 1
ATOM 785 C CA . ARG A 1 108 ? -6.772 1.547 -3.593 1.00 92.19 108 ARG A CA 1
ATOM 786 C C . ARG A 1 108 ? -6.109 0.172 -3.726 1.00 92.19 108 ARG A C 1
ATOM 788 O O . ARG A 1 108 ? -6.763 -0.773 -4.154 1.00 92.19 108 ARG A O 1
ATOM 795 N N . THR A 1 109 ? -4.847 0.044 -3.326 1.00 95.44 109 THR A N 1
ATOM 796 C CA . THR A 1 109 ? -4.147 -1.247 -3.274 1.00 95.44 109 THR A CA 1
ATOM 797 C C . THR A 1 109 ? -4.816 -2.179 -2.273 1.00 95.44 109 THR A C 1
ATOM 799 O O . THR A 1 109 ? -5.121 -3.320 -2.606 1.00 95.44 109 THR A O 1
ATOM 802 N N . ALA A 1 110 ? -5.134 -1.688 -1.073 1.00 95.44 110 ALA A N 1
ATOM 803 C CA . ALA A 1 110 ? -5.860 -2.471 -0.078 1.00 95.44 110 ALA A CA 1
ATOM 804 C C . ALA A 1 110 ? -7.245 -2.927 -0.589 1.00 95.44 110 ALA A C 1
ATOM 806 O O . ALA A 1 110 ? -7.644 -4.059 -0.318 1.00 95.44 110 ALA A O 1
ATOM 807 N N . GLN A 1 111 ? -7.945 -2.105 -1.383 1.00 94.25 111 GLN A N 1
ATOM 808 C CA . GLN A 1 111 ? -9.209 -2.485 -2.038 1.00 94.25 111 GLN A CA 1
ATOM 809 C C . GLN A 1 111 ? -9.013 -3.599 -3.074 1.00 94.25 111 GLN A C 1
ATOM 811 O O . GLN A 1 111 ? -9.731 -4.595 -3.062 1.00 94.25 111 GLN A O 1
ATOM 816 N N . GLN A 1 112 ? -8.007 -3.474 -3.944 1.00 94.75 112 GLN A N 1
ATOM 817 C CA . GLN A 1 112 ? -7.676 -4.493 -4.951 1.00 94.75 112 GLN A CA 1
ATOM 818 C C . GLN A 1 112 ? -7.240 -5.828 -4.327 1.00 94.75 112 GLN A C 1
ATOM 820 O O . GLN A 1 112 ? -7.471 -6.899 -4.896 1.00 94.75 112 GLN A O 1
ATOM 825 N N . LEU A 1 113 ? -6.610 -5.768 -3.154 1.00 95.81 113 LEU A N 1
ATOM 826 C CA . LEU A 1 113 ? -6.226 -6.940 -2.372 1.00 95.81 113 LEU A CA 1
ATOM 827 C C . LEU A 1 113 ? -7.399 -7.542 -1.581 1.00 95.81 113 LEU A C 1
ATOM 829 O O . LEU A 1 113 ? -7.261 -8.657 -1.084 1.00 95.81 113 LEU A O 1
ATOM 833 N N . GLY A 1 114 ? -8.547 -6.857 -1.509 1.00 96.00 114 GLY A N 1
ATOM 834 C CA . GLY A 1 114 ? -9.736 -7.301 -0.777 1.00 96.00 114 GLY A CA 1
ATOM 835 C C . GLY A 1 114 ? -9.650 -7.102 0.740 1.00 96.00 114 GLY A C 1
ATOM 836 O O . GLY A 1 114 ? -10.388 -7.748 1.476 1.00 96.00 114 GLY A O 1
ATOM 837 N N . LEU A 1 115 ? -8.748 -6.237 1.213 1.00 95.38 115 LEU A N 1
ATOM 838 C CA . LEU A 1 115 ? -8.501 -5.986 2.640 1.00 95.38 115 LEU A CA 1
ATOM 839 C C . LEU A 1 115 ? -9.408 -4.897 3.222 1.00 95.38 115 LEU A C 1
ATOM 841 O O . LEU A 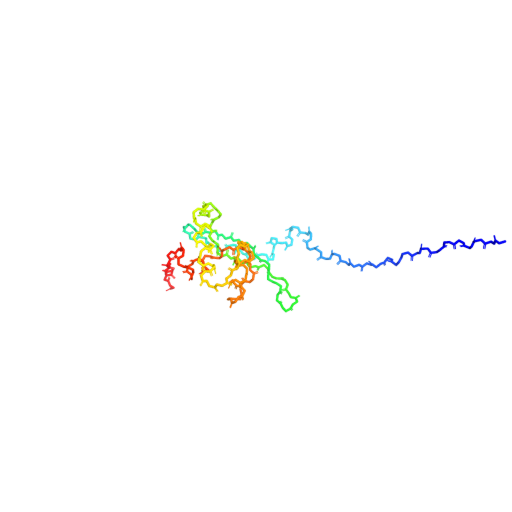1 115 ? -9.610 -4.834 4.431 1.00 95.38 115 LEU A O 1
ATOM 845 N N . VAL A 1 116 ? -9.929 -4.017 2.367 1.00 92.56 116 VAL A N 1
ATOM 846 C CA . VAL A 1 116 ? -10.851 -2.937 2.739 1.00 92.56 116 VAL A CA 1
ATOM 847 C C . VAL A 1 116 ? -11.981 -2.848 1.706 1.00 92.56 116 VAL A C 1
ATOM 849 O O . VAL A 1 116 ? -11.776 -3.230 0.549 1.00 92.56 116 VAL A O 1
ATOM 852 N N . PRO A 1 117 ? -13.177 -2.366 2.088 1.00 88.69 117 PRO A N 1
ATOM 853 C CA . PRO A 1 117 ? -14.309 -2.280 1.172 1.00 88.69 117 PRO A CA 1
ATOM 854 C C . PRO A 1 117 ? -14.085 -1.263 0.043 1.00 88.69 117 PRO A C 1
ATOM 856 O O . PRO A 1 117 ? -13.383 -0.255 0.193 1.00 88.69 117 PRO A O 1
ATOM 859 N N . TRP A 1 118 ? -14.748 -1.503 -1.089 1.00 84.75 118 TRP A N 1
ATOM 860 C CA . TRP A 1 118 ? -14.935 -0.483 -2.116 1.00 84.75 118 TRP A CA 1
ATOM 861 C C . TRP A 1 118 ? -15.900 0.567 -1.578 1.00 84.75 118 TRP A C 1
ATOM 863 O O . TRP A 1 118 ? -17.063 0.275 -1.311 1.00 84.75 118 TRP A O 1
ATOM 873 N N . ILE A 1 119 ? -15.389 1.776 -1.375 1.00 71.12 119 ILE A N 1
ATOM 874 C CA . ILE A 1 119 ? -16.218 2.949 -1.129 1.00 71.12 119 ILE A CA 1
ATOM 875 C C . ILE A 1 119 ? -16.311 3.656 -2.473 1.00 71.12 119 ILE A C 1
ATOM 877 O O . ILE A 1 119 ? -15.333 4.257 -2.923 1.00 71.12 119 ILE A O 1
ATOM 881 N N . ASP A 1 120 ? -17.456 3.518 -3.134 1.00 59.06 120 ASP A N 1
ATOM 882 C CA . ASP A 1 120 ? -17.786 4.347 -4.285 1.00 59.06 120 ASP A CA 1
ATOM 883 C C . ASP A 1 120 ? -18.094 5.746 -3.749 1.00 59.06 120 ASP A C 1
ATOM 885 O O . ASP A 1 120 ? -19.208 6.050 -3.323 1.00 59.06 120 ASP A O 1
ATOM 889 N N . GLU A 1 121 ? -17.072 6.601 -3.706 1.00 56.84 121 GLU A N 1
ATOM 890 C CA . GLU A 1 121 ? -17.266 8.043 -3.576 1.00 56.84 121 GLU A CA 1
ATOM 891 C C . GLU A 1 121 ? -17.908 8.504 -4.890 1.00 56.84 121 GLU A C 1
ATOM 893 O O . GLU A 1 121 ? -17.206 8.809 -5.853 1.00 56.84 121 GLU A O 1
ATOM 898 N N . GLY A 1 122 ? -19.242 8.415 -4.958 1.00 43.50 122 GLY A N 1
ATOM 899 C CA . GLY A 1 122 ? -20.041 8.822 -6.111 1.00 43.50 122 GLY A CA 1
ATOM 900 C C . GLY A 1 122 ? -19.579 10.182 -6.629 1.00 43.50 122 GLY A C 1
ATOM 901 O O . GLY A 1 122 ? -19.530 11.149 -5.869 1.00 43.50 122 GLY A O 1
ATOM 902 N N . ILE A 1 123 ? -19.185 10.195 -7.902 1.00 40.78 123 ILE A N 1
ATOM 903 C CA . ILE A 1 123 ? -18.722 11.369 -8.651 1.00 40.78 123 ILE A CA 1
ATOM 904 C C . ILE A 1 123 ? -19.910 12.281 -8.951 1.00 40.78 123 ILE A C 1
ATOM 906 O O . ILE A 1 123 ? -20.963 11.734 -9.357 1.00 40.78 123 ILE A O 1
#

pLDDT: mean 77.76, std 20.23, range [36.31, 98.0]